Protein AF-A0A060Y815-F1 (afdb_monomer_lite)

Organism: Oncorhynchus mykiss (NCBI:txid8022)

Radius of gyration: 51.52 Å; chains: 1; bounding box: 105×46×134 Å

Sequence (183 aa):
MTIWTLHELNSVSTDRRLHDLTLSLCVYSVDPNDQKKTACYDIDVEVDDTLKTQMNSFLLSTASQQEIAGLDNKIHETIETINQLKTQREFMLSFARDPQGFINDWLQSQCRDLKTMTDVVANPEEERRAEFYFQPWAQEAVCRYFYSKVTSSPLSILYVATSTPKVTSSPLSILYVATSTPR

Structure (mmCIF, N/CA/C/O backbone):
data_AF-A0A060Y815-F1
#
_entry.id   AF-A0A060Y815-F1
#
loop_
_atom_site.group_PDB
_atom_site.id
_atom_site.type_symbol
_atom_site.label_atom_id
_atom_site.label_alt_id
_atom_site.label_comp_id
_atom_site.label_asym_id
_atom_site.label_entity_id
_atom_site.label_seq_id
_atom_site.pdbx_PDB_ins_code
_atom_site.Cartn_x
_atom_site.Cartn_y
_atom_site.Cartn_z
_atom_site.occupancy
_atom_site.B_iso_or_equiv
_atom_site.auth_seq_id
_atom_site.auth_comp_id
_atom_site.auth_asym_id
_atom_site.auth_atom_id
_atom_site.pdbx_PDB_model_num
ATOM 1 N N . MET A 1 1 ? -35.333 40.285 74.828 1.00 36.41 1 MET A N 1
ATOM 2 C CA . MET A 1 1 ? -35.367 39.731 73.460 1.00 36.41 1 MET A CA 1
ATOM 3 C C . MET A 1 1 ? -33.927 39.442 73.068 1.00 36.41 1 MET A C 1
ATOM 5 O O . MET A 1 1 ? -33.225 40.344 72.639 1.00 36.41 1 MET A O 1
ATOM 9 N N . THR A 1 2 ? -33.431 38.249 73.392 1.00 43.25 2 THR A N 1
ATOM 10 C CA . THR A 1 2 ? -32.051 37.832 73.103 1.00 43.25 2 THR A CA 1
ATOM 11 C C . THR A 1 2 ? -32.005 37.267 71.689 1.00 43.25 2 THR A C 1
ATOM 13 O O . THR A 1 2 ? -32.702 36.306 71.372 1.00 43.25 2 THR A O 1
ATOM 16 N N . ILE A 1 3 ? -31.242 37.924 70.818 1.00 48.22 3 ILE A N 1
ATOM 17 C CA . ILE A 1 3 ? -30.996 37.481 69.446 1.00 48.22 3 ILE A CA 1
ATOM 18 C C . ILE A 1 3 ? -29.911 36.405 69.529 1.00 48.22 3 ILE A C 1
ATOM 20 O O . ILE A 1 3 ? -28.781 36.704 69.908 1.00 48.22 3 ILE A O 1
ATOM 24 N N . TRP A 1 4 ? -30.270 35.158 69.228 1.00 50.12 4 TRP A N 1
ATOM 25 C CA . TRP A 1 4 ? -29.322 34.048 69.134 1.00 50.12 4 TRP A CA 1
ATOM 26 C C . TRP A 1 4 ? -28.428 34.244 67.907 1.00 50.12 4 TRP A C 1
ATOM 28 O O . TRP A 1 4 ? -28.914 34.601 66.830 1.00 50.12 4 TRP A O 1
ATOM 38 N N . THR A 1 5 ? -27.120 34.038 68.056 1.00 55.34 5 THR A N 1
ATOM 39 C CA . THR A 1 5 ? -26.181 34.173 66.935 1.00 55.34 5 THR A CA 1
ATOM 40 C C . THR A 1 5 ? -26.288 32.961 66.001 1.00 55.34 5 THR A C 1
ATOM 42 O O . THR A 1 5 ? -26.531 31.840 66.444 1.00 55.34 5 THR A O 1
ATOM 45 N N . LEU A 1 6 ? -26.116 33.165 64.688 1.00 56.03 6 LEU A N 1
ATOM 46 C CA . LEU A 1 6 ? -26.229 32.115 63.653 1.00 56.03 6 LEU A CA 1
ATOM 47 C C . LEU A 1 6 ? -25.365 30.869 63.928 1.00 56.03 6 LEU A C 1
ATOM 49 O O . LEU A 1 6 ? -25.722 29.770 63.514 1.00 56.03 6 LEU A O 1
ATOM 53 N N . HIS A 1 7 ? -24.257 31.026 64.653 1.00 56.41 7 HIS A N 1
ATOM 54 C CA . HIS A 1 7 ? -23.375 29.928 65.044 1.00 56.41 7 HIS A CA 1
ATOM 55 C C . HIS A 1 7 ? -24.040 28.968 66.049 1.00 56.41 7 HIS A C 1
ATOM 57 O O . HIS A 1 7 ? -23.906 27.753 65.942 1.00 56.41 7 HIS A O 1
ATOM 63 N N . GLU A 1 8 ? -24.826 29.507 66.980 1.00 53.75 8 GLU A N 1
ATOM 64 C CA . GLU A 1 8 ? -25.548 28.752 68.011 1.00 53.75 8 GLU A CA 1
ATOM 65 C C . GLU A 1 8 ? -26.719 27.959 67.417 1.00 53.75 8 GLU A C 1
ATOM 67 O O . GLU A 1 8 ? -26.956 26.808 67.782 1.00 53.75 8 GLU A O 1
ATOM 72 N N . LEU A 1 9 ? -27.395 28.536 66.417 1.00 53.84 9 LEU A N 1
ATOM 73 C CA . LEU A 1 9 ? -28.414 27.839 65.629 1.00 53.84 9 LEU A CA 1
ATOM 74 C C . LEU A 1 9 ? -27.821 26.700 64.792 1.00 53.84 9 LEU A C 1
ATOM 76 O O . LEU A 1 9 ? -28.466 25.661 64.648 1.00 53.84 9 LEU A O 1
ATOM 80 N N . ASN A 1 10 ? -26.603 26.870 64.267 1.00 51.22 10 ASN A N 1
ATOM 81 C CA . ASN A 1 10 ? -25.950 25.829 63.480 1.00 51.22 10 ASN A CA 1
ATOM 82 C C . ASN A 1 10 ? -25.545 24.641 64.364 1.00 51.22 10 ASN A C 1
ATOM 84 O O . ASN A 1 10 ? -25.897 23.518 64.024 1.00 51.22 10 ASN A O 1
ATOM 88 N N . SER A 1 11 ? -24.947 24.888 65.542 1.00 47.44 11 SER A N 1
ATOM 89 C CA . SER A 1 11 ? -24.649 23.836 66.530 1.00 47.44 11 SER A CA 1
ATOM 90 C C . SER A 1 11 ? -25.897 23.049 66.939 1.00 47.44 11 SER A C 1
ATOM 92 O O . SER A 1 11 ? -25.873 21.822 66.895 1.00 47.44 11 SER A O 1
ATOM 94 N N . VAL A 1 12 ? -27.009 23.728 67.255 1.00 54.72 12 VAL A N 1
ATOM 95 C CA . VAL A 1 12 ? -28.274 23.066 67.639 1.00 54.72 12 VAL A CA 1
ATOM 96 C C . VAL A 1 12 ? -28.911 22.308 66.465 1.00 54.72 12 VAL A C 1
ATOM 98 O O . VAL A 1 12 ? -29.582 21.297 66.677 1.00 54.72 12 VAL A O 1
ATOM 101 N N . SER A 1 13 ? -28.717 22.769 65.224 1.00 49.25 13 SER A N 1
ATOM 102 C CA . SER A 1 13 ? -29.230 22.089 64.029 1.00 49.25 13 SER A CA 1
ATOM 103 C C . SER A 1 13 ? -28.412 20.858 63.636 1.00 49.25 13 SER A C 1
ATOM 105 O O . SER A 1 13 ? -28.994 19.927 63.081 1.00 49.25 13 SER A O 1
ATOM 107 N N . THR A 1 14 ? -27.098 20.839 63.871 1.00 53.03 14 THR A N 1
ATOM 108 C CA . THR A 1 14 ? -26.276 19.632 63.673 1.00 53.03 14 THR A CA 1
ATOM 109 C C . THR A 1 14 ? -26.545 18.586 64.748 1.00 53.03 14 THR A C 1
ATOM 111 O O . THR A 1 14 ? -26.637 17.409 64.417 1.00 53.03 14 THR A O 1
ATOM 114 N N . ASP A 1 15 ? -26.775 19.014 65.991 1.00 49.75 15 ASP A N 1
ATOM 115 C CA . ASP A 1 15 ? -27.065 18.125 67.124 1.00 49.75 15 ASP A CA 1
ATOM 116 C C . ASP A 1 15 ? -28.411 17.396 66.941 1.00 49.75 15 ASP A C 1
ATOM 118 O O . ASP A 1 15 ? -28.523 16.179 67.059 1.00 49.75 15 ASP A O 1
ATOM 122 N N . ARG A 1 16 ? -29.444 18.116 66.477 1.00 50.97 16 ARG A N 1
ATOM 123 C CA . ARG A 1 16 ? -30.766 17.517 66.222 1.00 50.97 16 ARG A CA 1
ATOM 124 C C . ARG A 1 16 ? -30.850 16.596 65.002 1.00 50.97 16 ARG A C 1
ATOM 126 O O . ARG A 1 16 ? -31.845 15.892 64.873 1.00 50.97 16 ARG A O 1
ATOM 133 N N . ARG A 1 17 ? -29.863 16.609 64.099 1.00 48.56 17 ARG A N 1
ATOM 134 C CA . ARG A 1 17 ? -29.876 15.790 62.870 1.00 48.56 17 ARG A CA 1
ATOM 135 C C . ARG A 1 17 ? -29.217 14.420 63.028 1.00 48.56 17 ARG A C 1
ATOM 137 O O . ARG A 1 17 ? -29.426 13.574 62.168 1.00 48.56 17 ARG A O 1
ATOM 144 N N . LEU A 1 18 ? -28.456 14.186 64.097 1.00 49.53 18 LEU A N 1
ATOM 145 C CA . LEU A 1 18 ? -27.802 12.891 64.336 1.00 49.53 18 LEU A CA 1
ATOM 146 C C . LEU A 1 18 ? -28.716 11.866 65.028 1.00 49.53 18 LEU A C 1
ATOM 148 O O . LEU A 1 18 ? -28.477 10.669 64.918 1.00 49.53 18 LEU A O 1
ATOM 152 N N . HIS A 1 19 ? -29.808 12.304 65.661 1.00 51.62 19 HIS A N 1
ATOM 153 C CA . HIS A 1 19 ? -30.760 11.419 66.349 1.00 51.62 19 HIS A CA 1
ATOM 154 C C . HIS A 1 19 ? -31.723 10.643 65.428 1.00 51.62 19 HIS A C 1
ATOM 156 O O . HIS A 1 19 ? -32.541 9.874 65.928 1.00 51.62 19 HIS A O 1
ATOM 162 N N . ASP A 1 20 ? -31.648 10.817 64.105 1.00 45.84 20 ASP A N 1
ATOM 163 C CA . ASP A 1 20 ? -32.562 10.160 63.152 1.00 45.84 20 ASP A CA 1
ATOM 164 C C . ASP A 1 20 ? -32.159 8.711 62.804 1.00 45.84 20 ASP A C 1
ATOM 166 O O . ASP A 1 20 ? -32.863 8.016 62.069 1.00 45.84 20 ASP A O 1
ATOM 170 N N . LEU A 1 21 ? -31.038 8.215 63.337 1.00 49.59 21 LEU A N 1
ATOM 171 C CA . LEU A 1 21 ? -30.562 6.856 63.091 1.00 49.59 21 LEU A CA 1
ATOM 172 C C . LEU A 1 21 ? -30.855 5.930 64.279 1.00 49.59 21 LEU A C 1
ATOM 174 O O . LEU A 1 21 ? -30.056 5.758 65.190 1.00 49.59 21 LEU A O 1
ATOM 178 N N . THR A 1 22 ? -31.975 5.214 64.141 1.00 49.91 22 THR A N 1
ATOM 179 C CA . THR A 1 22 ? -32.288 3.916 64.771 1.00 49.91 22 THR A CA 1
ATOM 180 C C . THR A 1 22 ? -32.793 3.945 66.220 1.00 49.91 22 THR A C 1
ATOM 182 O O . THR A 1 22 ? -32.042 3.777 67.172 1.00 49.91 22 THR A O 1
ATOM 185 N N . LEU A 1 23 ? -34.117 3.973 66.395 1.00 46.25 23 LEU A N 1
ATOM 186 C CA . LEU A 1 23 ? -34.759 3.460 67.612 1.00 46.25 23 LEU A CA 1
ATOM 187 C C . LEU A 1 23 ? -35.688 2.297 67.243 1.00 46.25 23 LEU A C 1
ATOM 189 O O . LEU A 1 23 ? -36.874 2.474 66.969 1.00 46.25 23 LEU A O 1
ATOM 193 N N . SER A 1 24 ? -35.129 1.082 67.231 1.00 45.09 24 SER A N 1
ATOM 194 C CA . SER A 1 24 ? -35.923 -0.147 67.307 1.00 45.09 24 SER A CA 1
ATOM 195 C C . SER A 1 24 ? -36.560 -0.202 68.696 1.00 45.09 24 SER A C 1
ATOM 197 O O . SER A 1 24 ? -35.869 -0.380 69.697 1.00 45.09 24 SER A O 1
ATOM 199 N N . LEU A 1 25 ? -37.873 0.007 68.759 1.00 38.28 25 LEU A N 1
ATOM 200 C CA . LEU A 1 25 ? -38.651 0.098 69.992 1.00 38.28 25 LEU A CA 1
ATOM 201 C C . LEU A 1 25 ? -38.571 -1.213 70.802 1.00 38.28 25 LEU A C 1
ATOM 203 O O . LEU A 1 25 ? -39.275 -2.177 70.508 1.00 38.28 25 LEU A O 1
ATOM 207 N N . CYS A 1 26 ? -37.734 -1.254 71.842 1.00 39.53 26 CYS A N 1
ATOM 208 C CA . CYS A 1 26 ? -37.761 -2.311 72.853 1.00 39.53 26 CYS A CA 1
ATOM 209 C C . CYS A 1 26 ? -38.720 -1.894 73.977 1.00 39.53 26 CYS A C 1
ATOM 211 O O . CYS A 1 26 ? -38.437 -0.973 74.744 1.00 39.53 26 CYS A O 1
ATOM 213 N N . VAL A 1 27 ? -39.887 -2.538 74.047 1.00 34.91 27 VAL A N 1
ATOM 214 C CA . VAL A 1 27 ? -40.887 -2.291 75.094 1.00 34.91 27 VAL A CA 1
ATOM 215 C C . VAL A 1 27 ? -40.462 -3.024 76.365 1.00 34.91 27 VAL A C 1
ATOM 217 O O . VAL A 1 27 ? -40.587 -4.244 76.448 1.00 34.91 27 VAL A O 1
ATOM 220 N N . TYR A 1 28 ? -39.997 -2.283 77.369 1.00 38.62 28 TYR A N 1
ATOM 221 C CA . TYR A 1 28 ? -39.875 -2.793 78.734 1.00 38.62 28 TYR A CA 1
ATOM 222 C C . TYR A 1 28 ? -41.149 -2.458 79.514 1.00 38.62 28 TYR A C 1
ATOM 224 O O . TYR A 1 28 ? -41.490 -1.292 79.705 1.00 38.62 28 TYR A O 1
ATOM 232 N N . SER A 1 29 ? -41.861 -3.494 79.963 1.00 44.06 29 SER A N 1
ATOM 233 C CA . SER A 1 29 ? -42.900 -3.358 80.984 1.00 44.06 29 SER A CA 1
ATOM 234 C C . SER A 1 29 ? -42.207 -3.079 82.317 1.00 44.06 29 SER A C 1
ATOM 236 O O . SER A 1 29 ? -41.432 -3.905 82.794 1.00 44.06 29 SER A O 1
ATOM 238 N N . VAL A 1 30 ? -42.431 -1.892 82.880 1.00 45.91 30 VAL A N 1
ATOM 239 C CA . VAL A 1 30 ? -41.904 -1.511 84.194 1.00 45.91 30 VAL A CA 1
ATOM 240 C C . VAL A 1 30 ? -43.071 -1.462 85.174 1.00 45.91 30 VAL A C 1
ATOM 242 O O . VAL A 1 30 ? -44.032 -0.723 84.961 1.00 45.91 30 VAL A O 1
ATOM 245 N N . ASP A 1 31 ? -42.988 -2.280 86.224 1.00 47.50 31 ASP A N 1
ATOM 246 C CA . ASP A 1 31 ? -43.949 -2.315 87.327 1.00 47.50 31 ASP A CA 1
ATOM 247 C C . ASP A 1 31 ? -43.997 -0.960 88.069 1.00 47.50 31 ASP A C 1
ATOM 249 O O . ASP A 1 31 ? -42.955 -0.318 88.235 1.00 47.50 31 ASP A O 1
ATOM 253 N N . PRO A 1 32 ? -45.160 -0.509 88.583 1.00 52.06 32 PRO A N 1
ATOM 254 C CA . PRO A 1 32 ? -45.367 0.887 88.990 1.00 52.06 32 PRO A CA 1
ATOM 255 C C . PRO A 1 32 ? -44.633 1.347 90.261 1.00 52.06 32 PRO A C 1
ATOM 257 O O . PRO A 1 32 ? -44.874 2.467 90.709 1.00 52.06 32 PRO A O 1
ATOM 260 N N . ASN A 1 33 ? -43.796 0.513 90.887 1.00 51.16 33 ASN A N 1
ATOM 261 C CA . ASN A 1 33 ? -43.322 0.751 92.255 1.00 51.16 33 ASN A CA 1
ATOM 262 C C . ASN A 1 33 ? -41.800 0.909 92.428 1.00 51.16 33 ASN A C 1
ATOM 264 O O . ASN A 1 33 ? -41.325 0.890 93.560 1.00 51.16 33 ASN A O 1
ATOM 268 N N . ASP A 1 34 ? -41.017 1.090 91.360 1.00 49.88 34 ASP A N 1
ATOM 269 C CA . ASP A 1 34 ? -39.563 1.287 91.485 1.00 49.88 34 ASP A CA 1
ATOM 270 C C . ASP A 1 34 ? -39.122 2.581 90.773 1.00 49.88 34 ASP A C 1
ATOM 272 O O . ASP A 1 34 ? -38.875 2.617 89.569 1.00 49.88 34 ASP A O 1
ATOM 276 N N . GLN A 1 35 ? -39.027 3.686 91.525 1.00 53.84 35 GLN A N 1
ATOM 277 C CA . GLN A 1 35 ? -38.421 4.943 91.056 1.00 53.84 35 GLN A CA 1
ATOM 278 C C . GLN A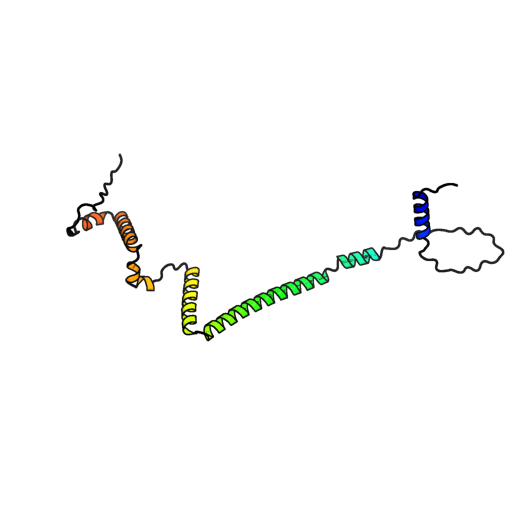 1 35 ? -36.887 4.822 91.038 1.00 53.84 35 GLN A C 1
ATOM 280 O O . GLN A 1 35 ? -36.177 5.522 91.763 1.00 53.84 35 GLN A O 1
ATOM 285 N N . LYS A 1 36 ? -36.339 3.927 90.212 1.00 52.56 36 LYS A N 1
ATOM 286 C CA . LYS A 1 36 ? -34.898 3.904 89.930 1.00 52.56 36 LYS A CA 1
ATOM 287 C C . LYS A 1 36 ? -34.612 4.805 88.737 1.00 52.56 36 LYS A C 1
ATOM 289 O O . LYS A 1 36 ? -35.135 4.602 87.648 1.00 52.56 36 LYS A O 1
ATOM 294 N N . LYS A 1 37 ? -33.787 5.829 88.976 1.00 54.78 37 LYS A N 1
ATOM 295 C CA . LYS A 1 37 ? -33.327 6.794 87.970 1.00 54.78 37 LYS A CA 1
ATOM 296 C C . LYS A 1 37 ? -32.746 6.041 86.770 1.00 54.78 37 LYS A C 1
ATOM 298 O O . LYS A 1 37 ? -31.733 5.360 86.908 1.00 54.78 37 LYS A O 1
ATOM 303 N N . THR A 1 38 ? -33.388 6.169 85.6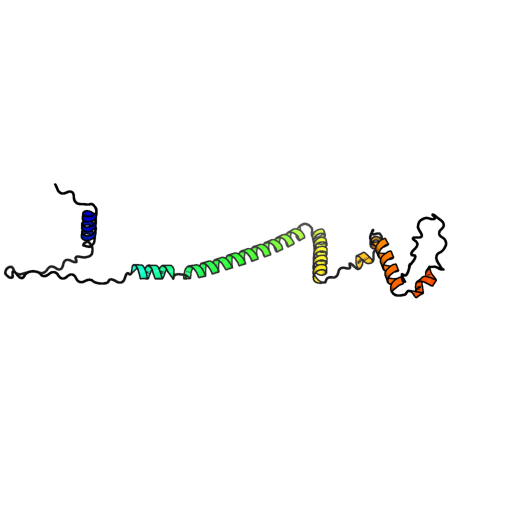15 1.00 53.91 38 THR A N 1
ATOM 304 C CA . THR A 1 38 ? -32.917 5.613 84.346 1.00 53.91 38 THR A CA 1
ATOM 305 C C . THR A 1 38 ? -31.616 6.311 83.951 1.00 53.91 38 THR A C 1
ATOM 307 O O . THR A 1 38 ? -31.623 7.488 83.599 1.00 53.91 38 THR A O 1
ATOM 310 N N . ALA A 1 39 ? -30.490 5.606 84.054 1.00 53.75 39 ALA A N 1
ATOM 311 C CA . ALA A 1 39 ? -29.220 6.051 83.494 1.00 53.75 39 ALA A CA 1
ATOM 312 C C . ALA A 1 39 ? -29.184 5.652 82.013 1.00 53.75 39 ALA A C 1
ATOM 314 O O . ALA A 1 39 ? -29.287 4.471 81.688 1.00 53.75 39 ALA A O 1
ATOM 315 N N . CYS A 1 40 ? -29.094 6.644 81.130 1.00 59.50 40 CYS A N 1
ATOM 316 C CA . CYS A 1 40 ? -28.890 6.428 79.702 1.00 59.50 40 CYS A CA 1
ATOM 317 C C . CYS A 1 40 ? -27.384 6.313 79.441 1.00 59.50 40 CYS A C 1
ATOM 319 O O . CYS A 1 40 ? -26.623 7.158 79.915 1.00 59.50 40 CYS A O 1
ATOM 321 N N . TYR A 1 41 ? -26.967 5.281 78.714 1.00 64.19 41 TYR A N 1
ATOM 322 C CA . TYR A 1 41 ? -25.590 5.112 78.262 1.00 64.19 41 TYR A CA 1
ATOM 323 C C . TYR A 1 41 ? -25.578 5.243 76.745 1.00 64.19 41 TYR A C 1
ATOM 325 O O . TYR A 1 41 ? -26.292 4.502 76.070 1.00 64.19 41 TYR A O 1
ATOM 333 N N . ASP A 1 42 ? -24.782 6.179 76.238 1.00 65.25 42 ASP A N 1
ATOM 334 C CA . ASP A 1 42 ? -24.467 6.264 74.816 1.00 65.25 42 ASP A CA 1
ATOM 335 C C . ASP A 1 42 ? -23.248 5.371 74.555 1.00 65.25 42 ASP A C 1
ATOM 337 O O . ASP A 1 42 ? -22.271 5.423 75.308 1.00 65.25 42 ASP A O 1
ATOM 341 N N . ILE A 1 43 ? -23.332 4.487 73.565 1.00 72.19 43 ILE A N 1
ATOM 342 C CA . ILE A 1 43 ? -22.236 3.587 73.192 1.00 72.19 43 ILE A CA 1
ATOM 343 C C . ILE A 1 43 ? -21.899 3.896 71.741 1.00 72.19 43 ILE A C 1
ATOM 345 O O . ILE A 1 43 ? -22.672 3.562 70.844 1.00 72.19 43 ILE A O 1
ATOM 349 N N . ASP A 1 44 ? -20.731 4.498 71.524 1.00 59.44 44 ASP A N 1
ATOM 350 C CA . ASP A 1 44 ? -20.208 4.751 70.187 1.00 59.44 44 ASP A CA 1
ATOM 351 C C . ASP A 1 44 ? -19.885 3.415 69.504 1.00 59.44 44 ASP A C 1
ATOM 353 O O . ASP A 1 44 ? -18.954 2.700 69.884 1.00 59.44 44 ASP A O 1
ATOM 357 N N . VAL A 1 45 ? -20.684 3.055 68.500 1.00 68.94 45 VAL A N 1
ATOM 358 C CA . VAL A 1 45 ? -20.435 1.897 67.637 1.00 68.94 45 VAL A CA 1
ATOM 359 C C . VAL A 1 45 ? -19.793 2.398 66.350 1.00 68.94 45 VAL A C 1
ATOM 361 O O . VAL A 1 45 ? -20.446 3.047 65.533 1.00 68.94 45 VAL A O 1
ATOM 364 N N . GLU A 1 46 ? -18.514 2.079 66.149 1.00 68.62 46 GLU A N 1
ATOM 365 C CA . GLU A 1 46 ? -17.859 2.284 64.858 1.00 68.62 46 GLU A CA 1
ATOM 366 C C . GLU A 1 46 ? -18.468 1.323 63.827 1.00 68.62 46 GLU A C 1
ATOM 368 O O . GLU A 1 46 ? -18.302 0.104 63.904 1.00 68.62 46 GLU A O 1
ATOM 373 N N . VAL A 1 47 ? -19.210 1.872 62.864 1.00 71.50 47 VAL A N 1
ATOM 374 C CA . VAL A 1 47 ? -19.708 1.124 61.708 1.00 71.50 47 VAL A CA 1
ATOM 375 C C . VAL A 1 47 ? -18.683 1.265 60.592 1.00 71.50 47 VAL A C 1
ATOM 377 O O . VAL A 1 47 ? -18.396 2.381 60.155 1.00 71.50 47 VAL A O 1
ATOM 380 N N . ASP A 1 48 ? -18.146 0.139 60.118 1.00 68.81 48 ASP A N 1
ATOM 381 C CA . ASP A 1 48 ? -17.297 0.130 58.929 1.00 68.81 48 ASP A CA 1
ATOM 382 C C . ASP A 1 48 ? -18.032 0.807 57.768 1.00 68.81 48 ASP A C 1
ATOM 384 O O . ASP A 1 48 ? -19.172 0.470 57.432 1.00 68.81 48 ASP A O 1
ATOM 388 N N . ASP A 1 49 ? -17.366 1.782 57.154 1.00 71.06 49 ASP A N 1
ATOM 389 C CA . ASP A 1 49 ? -17.924 2.599 56.085 1.00 71.06 49 ASP A CA 1
ATOM 390 C C . ASP A 1 49 ? -18.034 1.753 54.808 1.00 71.06 49 ASP A C 1
ATOM 392 O O . ASP A 1 49 ? -17.154 1.734 53.944 1.00 71.06 49 ASP A O 1
ATOM 396 N N . THR A 1 50 ? -19.119 0.983 54.714 1.00 74.69 50 THR A N 1
ATOM 397 C CA . THR A 1 50 ? -19.410 0.074 53.595 1.00 74.69 50 THR A CA 1
ATOM 398 C C . THR A 1 50 ? -19.353 0.781 52.236 1.00 74.69 50 THR A C 1
ATOM 400 O O . THR A 1 50 ? -19.010 0.151 51.231 1.00 74.69 50 THR A O 1
ATOM 403 N N . LEU A 1 51 ? -19.589 2.099 52.206 1.00 77.19 51 LEU A N 1
ATOM 404 C CA . LEU A 1 51 ? -19.427 2.948 51.027 1.00 77.19 51 LEU A CA 1
ATOM 405 C C . LEU A 1 51 ? -17.968 3.069 50.585 1.00 77.19 51 LEU A C 1
ATOM 407 O O . LEU A 1 51 ? -17.708 3.006 49.386 1.00 77.19 51 LEU A O 1
ATOM 411 N N . LYS A 1 52 ? -17.000 3.176 51.505 1.00 78.69 52 LYS A N 1
ATOM 412 C CA . LYS A 1 52 ? -15.570 3.183 51.143 1.00 78.69 52 LYS A CA 1
ATOM 413 C C . LYS A 1 52 ? -15.160 1.873 50.489 1.00 78.69 52 LYS A C 1
ATOM 415 O O . LYS A 1 52 ? -14.445 1.890 49.491 1.00 78.69 52 LYS A O 1
ATOM 420 N N . THR A 1 53 ? -15.648 0.744 50.996 1.00 79.19 53 THR A N 1
ATOM 421 C CA . THR A 1 53 ? -15.373 -0.576 50.410 1.00 79.19 53 THR A CA 1
ATOM 422 C C . THR A 1 53 ? -15.982 -0.707 49.011 1.00 79.19 53 THR A C 1
ATOM 424 O O . THR A 1 53 ? -15.299 -1.153 48.088 1.00 79.19 53 THR A O 1
ATOM 427 N N . GLN A 1 54 ? -17.222 -0.247 48.808 1.00 77.50 54 GLN A N 1
ATOM 428 C CA . GLN A 1 54 ? -17.856 -0.227 47.483 1.00 77.50 54 GLN A CA 1
ATOM 429 C C . GLN A 1 54 ? -17.149 0.727 46.511 1.00 77.50 54 GLN A C 1
ATOM 431 O O . GLN A 1 54 ? -16.915 0.371 45.357 1.00 77.50 54 GLN A O 1
ATOM 436 N N . MET A 1 55 ? -16.747 1.911 46.975 1.00 78.06 55 MET A N 1
ATOM 437 C CA . MET A 1 55 ? -16.020 2.893 46.171 1.00 78.06 55 MET A CA 1
ATOM 438 C C . MET A 1 55 ? -14.646 2.359 45.747 1.00 78.06 55 MET A C 1
ATOM 440 O O . MET A 1 55 ? -14.278 2.471 44.581 1.00 78.06 55 MET A O 1
ATOM 444 N N . ASN A 1 56 ? -13.921 1.700 46.655 1.00 75.25 56 ASN A N 1
ATOM 445 C CA . ASN A 1 56 ? -12.657 1.037 46.336 1.00 75.25 56 ASN A CA 1
ATOM 446 C C . ASN A 1 56 ? -12.856 -0.102 45.327 1.00 75.25 56 ASN A C 1
ATOM 448 O O . ASN A 1 56 ? -12.086 -0.215 44.377 1.00 75.25 56 ASN A O 1
ATOM 452 N N . SER A 1 57 ? -13.917 -0.901 45.471 1.00 76.62 57 SER A N 1
ATOM 453 C CA . SER A 1 57 ? -14.260 -1.942 44.495 1.00 76.62 57 SER A CA 1
ATOM 454 C C . SER A 1 57 ? -14.592 -1.367 43.116 1.00 76.62 57 SER A C 1
ATOM 456 O O . SER A 1 57 ? -14.261 -1.986 42.108 1.00 76.62 57 SER A O 1
ATOM 458 N N . PHE A 1 58 ? -15.229 -0.196 43.054 1.00 77.69 58 PHE A N 1
ATOM 459 C CA . PHE A 1 58 ? -15.536 0.482 41.797 1.00 77.69 58 PHE A CA 1
ATOM 460 C C . PHE A 1 58 ? -14.267 1.019 41.120 1.00 77.69 58 PHE A C 1
ATOM 462 O O . PHE A 1 58 ? -14.043 0.753 39.940 1.00 77.69 58 PHE A O 1
ATOM 469 N N . LEU A 1 59 ? -13.394 1.696 41.873 1.00 74.00 59 LEU A N 1
ATOM 470 C CA . LEU A 1 59 ? -12.129 2.243 41.365 1.00 74.00 59 LEU A CA 1
ATOM 471 C C . LEU A 1 59 ? -11.152 1.154 40.895 1.00 74.00 59 LEU A C 1
ATOM 473 O O . LEU A 1 59 ? -10.411 1.362 39.938 1.00 74.00 59 LEU A O 1
ATOM 477 N N . LEU A 1 60 ? -11.160 -0.008 41.554 1.00 70.50 60 LEU A N 1
ATOM 478 C CA . LEU A 1 60 ? -10.315 -1.155 41.209 1.00 70.50 60 LEU A CA 1
ATOM 479 C C . LEU A 1 60 ? -10.919 -2.052 40.119 1.00 70.50 60 LEU A C 1
ATOM 481 O O . LEU A 1 60 ? -10.246 -2.972 39.656 1.00 70.50 60 LEU A O 1
ATOM 485 N N . SER A 1 61 ? -12.162 -1.805 39.688 1.00 66.81 61 SER A N 1
ATOM 486 C CA . SER A 1 61 ? -12.804 -2.573 38.616 1.00 66.81 61 SER A CA 1
ATOM 487 C C . SER A 1 61 ? -12.232 -2.195 37.240 1.00 66.81 61 SER A C 1
ATOM 489 O O . SER A 1 61 ? -12.835 -1.502 36.430 1.00 66.81 61 SER A O 1
ATOM 491 N N . THR A 1 62 ? -11.019 -2.662 36.953 1.00 67.81 62 THR A N 1
ATOM 492 C CA . THR A 1 62 ? -10.345 -2.477 35.656 1.00 67.81 62 THR A CA 1
ATOM 493 C C . THR A 1 62 ? -10.702 -3.556 34.634 1.00 67.81 62 THR A C 1
ATOM 495 O O . THR A 1 62 ? -10.255 -3.486 33.491 1.00 67.81 62 THR A O 1
ATOM 498 N N . ALA A 1 63 ? -11.537 -4.533 35.006 1.00 64.12 63 ALA A N 1
ATOM 499 C CA . ALA A 1 63 ? -11.965 -5.620 34.123 1.00 64.12 63 ALA A CA 1
ATOM 500 C C . ALA A 1 63 ? -12.589 -5.102 32.812 1.00 64.12 63 ALA A C 1
ATOM 502 O O . ALA A 1 63 ? -12.330 -5.657 31.747 1.00 64.12 63 ALA A O 1
ATOM 503 N N . SER A 1 64 ? -13.329 -3.989 32.872 1.00 70.75 64 SER A N 1
ATOM 504 C CA . SER A 1 64 ? -13.892 -3.331 31.689 1.00 70.75 64 SER A CA 1
ATOM 505 C C . SER A 1 64 ?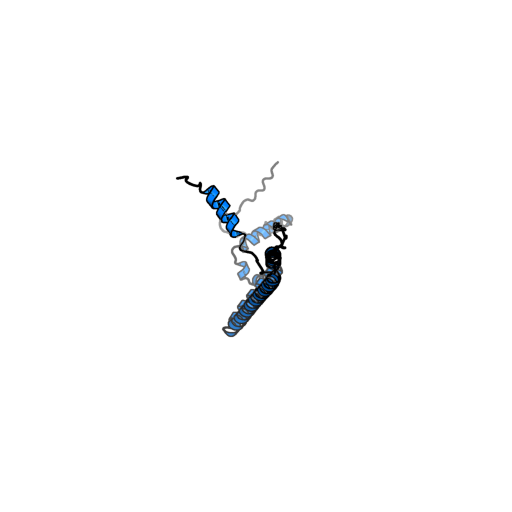 -12.822 -2.703 30.790 1.00 70.75 64 SER A C 1
ATOM 507 O O . SER A 1 64 ? -12.952 -2.754 29.572 1.00 70.75 64 SER A O 1
ATOM 509 N N . GLN A 1 65 ? -11.733 -2.160 31.346 1.00 83.62 65 GLN A N 1
ATOM 510 C CA . GLN A 1 65 ? -10.670 -1.544 30.543 1.00 83.62 65 GLN A CA 1
ATOM 511 C C . GLN A 1 65 ? -9.904 -2.565 29.699 1.00 83.62 65 GLN A C 1
ATOM 513 O O . GLN A 1 65 ? -9.527 -2.259 28.571 1.00 83.62 65 GLN A O 1
ATOM 518 N N . GLN A 1 66 ? -9.686 -3.779 30.212 1.00 86.38 66 GLN A N 1
ATOM 519 C CA . GLN A 1 66 ? -8.982 -4.814 29.455 1.00 86.38 66 GLN A CA 1
ATOM 520 C C . GLN A 1 66 ? -9.824 -5.344 28.285 1.00 86.38 66 GLN A C 1
ATOM 522 O O . GLN A 1 66 ? -9.286 -5.619 27.212 1.00 86.38 66 GLN A O 1
ATOM 527 N N . GLU A 1 67 ? -11.145 -5.431 28.461 1.00 91.25 67 GLU A N 1
ATOM 528 C CA . GLU A 1 67 ? -12.072 -5.752 27.374 1.00 91.25 67 GLU A CA 1
ATOM 529 C C . GLU A 1 67 ? -12.127 -4.630 26.329 1.00 91.25 67 GLU A C 1
ATOM 531 O O . GLU A 1 67 ? -12.036 -4.915 25.135 1.00 91.25 67 GLU A O 1
ATOM 536 N N . ILE A 1 68 ? -12.180 -3.365 26.765 1.00 90.44 68 ILE A N 1
ATOM 537 C CA . ILE A 1 68 ? -12.136 -2.192 25.877 1.00 90.44 68 ILE A CA 1
ATOM 538 C C . ILE A 1 68 ? -10.852 -2.198 25.038 1.00 90.44 68 ILE A C 1
ATOM 540 O O . ILE A 1 68 ? -10.932 -2.145 23.816 1.00 90.44 68 ILE A O 1
ATOM 544 N N . ALA A 1 69 ? -9.682 -2.378 25.658 1.00 93.50 69 ALA A N 1
ATOM 545 C CA . ALA A 1 69 ? -8.413 -2.462 24.932 1.00 93.50 69 ALA A CA 1
ATOM 546 C C . ALA A 1 69 ? -8.375 -3.649 23.947 1.00 93.50 69 ALA A C 1
ATOM 548 O O . ALA A 1 69 ? -7.817 -3.553 22.853 1.00 93.50 69 ALA A O 1
ATOM 549 N N . GLY A 1 70 ? -8.991 -4.780 24.309 1.00 95.19 70 GLY A N 1
ATOM 550 C CA . GLY A 1 70 ? -9.135 -5.929 23.415 1.00 95.19 70 GLY A CA 1
ATOM 551 C C . GLY A 1 70 ? -10.035 -5.642 22.208 1.00 95.19 70 GLY A C 1
ATOM 552 O O . GLY A 1 70 ? -9.731 -6.075 21.095 1.00 95.19 70 GLY A O 1
ATOM 553 N N . LEU A 1 71 ? -11.129 -4.905 22.408 1.00 96.81 71 LEU A N 1
ATOM 554 C CA . LEU A 1 71 ? -12.001 -4.447 21.327 1.00 96.81 71 LEU A CA 1
ATOM 555 C C . LEU A 1 71 ? -11.291 -3.428 20.432 1.00 96.81 71 LEU A C 1
ATOM 557 O O . LEU A 1 71 ? -11.384 -3.545 19.211 1.00 96.81 71 LEU A O 1
ATOM 561 N N . ASP A 1 72 ? -10.524 -2.503 21.007 1.00 97.38 72 ASP A N 1
ATOM 562 C CA . ASP A 1 72 ? -9.738 -1.533 20.245 1.00 97.38 72 ASP A CA 1
ATOM 563 C C . ASP A 1 72 ? -8.731 -2.235 19.330 1.00 97.38 72 ASP A C 1
ATOM 565 O O . ASP A 1 72 ? -8.668 -1.925 18.140 1.00 97.38 72 AS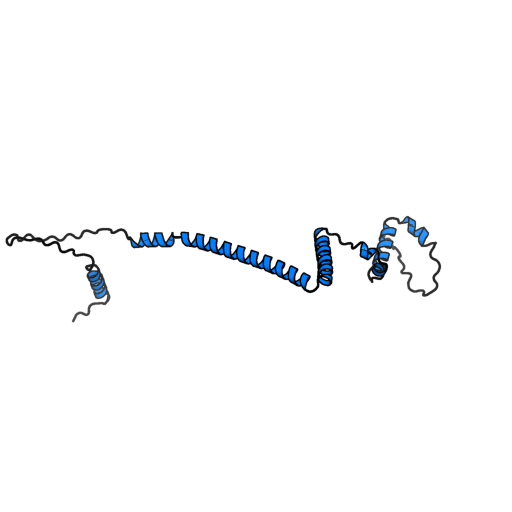P A O 1
ATOM 569 N N . ASN A 1 73 ? -8.000 -3.238 19.823 1.00 97.25 73 ASN A N 1
ATOM 570 C CA . ASN A 1 73 ? -7.084 -4.020 18.984 1.00 97.25 73 ASN A CA 1
ATOM 571 C C . ASN A 1 73 ? -7.814 -4.705 17.819 1.00 97.25 73 ASN A C 1
ATOM 573 O O . ASN A 1 73 ? -7.372 -4.611 16.675 1.00 97.25 73 ASN A O 1
ATOM 577 N N . LYS A 1 74 ? -8.981 -5.312 18.074 1.00 98.00 74 LYS A N 1
ATOM 578 C CA . LYS A 1 74 ? -9.797 -5.928 17.012 1.00 98.00 74 LYS A CA 1
ATOM 579 C C . LYS A 1 74 ? -10.260 -4.916 15.969 1.00 98.00 74 LYS A C 1
ATOM 581 O O . LYS A 1 74 ? -10.312 -5.241 14.782 1.00 98.00 74 LYS A O 1
ATOM 586 N N . ILE A 1 75 ? -10.606 -3.700 16.389 1.00 98.12 75 ILE A N 1
ATOM 587 C CA . ILE A 1 75 ? -10.973 -2.618 15.472 1.00 98.12 75 ILE A CA 1
ATOM 588 C C . ILE A 1 75 ? -9.778 -2.266 14.580 1.00 98.12 75 ILE A C 1
ATOM 590 O O . ILE A 1 75 ? -9.942 -2.200 13.362 1.00 98.12 75 ILE A O 1
ATOM 594 N N . HIS A 1 76 ? -8.582 -2.109 15.152 1.00 98.50 76 HIS A N 1
ATOM 595 C CA . HIS A 1 76 ? -7.370 -1.807 14.384 1.00 98.50 76 HIS A CA 1
ATOM 596 C C . HIS A 1 76 ? -7.041 -2.908 13.367 1.00 98.50 76 HIS A C 1
ATOM 598 O O . HIS A 1 76 ? -6.866 -2.607 12.186 1.00 98.50 76 HIS A O 1
ATOM 604 N N . GLU A 1 77 ? -7.047 -4.176 13.785 1.00 98.12 77 GLU A N 1
ATOM 605 C CA . GLU A 1 77 ? -6.814 -5.328 12.900 1.00 98.12 77 GLU A CA 1
ATOM 606 C C . GLU A 1 77 ? -7.846 -5.395 11.762 1.00 98.12 77 GLU A C 1
ATOM 608 O O . GLU A 1 77 ? -7.515 -5.638 10.596 1.00 98.12 77 GLU A O 1
ATOM 613 N N . THR A 1 78 ? -9.117 -5.132 12.079 1.00 98.00 78 THR A N 1
ATOM 614 C CA . THR A 1 78 ? -10.195 -5.133 11.082 1.00 98.00 78 THR A CA 1
ATOM 615 C C . THR A 1 78 ? -10.009 -4.003 10.070 1.00 98.00 78 THR A C 1
ATOM 617 O O . THR A 1 78 ? -10.169 -4.219 8.869 1.00 98.00 78 THR A O 1
ATOM 620 N N . ILE A 1 79 ? -9.637 -2.803 10.524 1.00 98.44 79 ILE A N 1
ATOM 621 C CA . ILE A 1 79 ? -9.361 -1.656 9.649 1.00 98.44 79 ILE A CA 1
ATOM 622 C C . ILE A 1 79 ? -8.179 -1.954 8.724 1.00 98.44 79 ILE A C 1
ATOM 624 O O . ILE A 1 79 ? -8.249 -1.670 7.526 1.00 98.44 79 ILE A O 1
ATOM 628 N N . GLU A 1 80 ? -7.108 -2.543 9.252 1.00 98.25 80 GLU A N 1
ATOM 629 C CA . GLU A 1 80 ? -5.956 -2.939 8.448 1.00 98.25 80 GLU A CA 1
ATOM 630 C C . GLU A 1 80 ? -6.362 -3.942 7.362 1.00 98.25 80 GLU A C 1
ATOM 632 O O . GLU A 1 80 ? -6.081 -3.728 6.179 1.00 98.25 80 GLU A O 1
ATOM 637 N N . THR A 1 81 ? -7.124 -4.971 7.738 1.00 98.31 81 THR A N 1
ATOM 638 C CA . THR A 1 81 ? -7.642 -5.979 6.803 1.00 98.31 81 THR A CA 1
ATOM 639 C C . THR A 1 81 ? -8.514 -5.342 5.714 1.00 98.31 81 THR A C 1
ATOM 641 O O . THR A 1 81 ? -8.364 -5.649 4.531 1.00 98.31 81 THR A O 1
ATOM 644 N N . ILE A 1 82 ? -9.394 -4.401 6.076 1.00 98.38 82 ILE A N 1
ATOM 645 C CA . ILE A 1 82 ? -10.222 -3.654 5.114 1.00 98.38 82 ILE A CA 1
ATOM 646 C C . ILE A 1 82 ? -9.347 -2.881 4.124 1.00 98.38 82 ILE A C 1
ATOM 648 O O . ILE A 1 82 ? -9.619 -2.898 2.922 1.00 98.38 82 ILE A O 1
ATOM 652 N N . ASN A 1 83 ? -8.293 -2.217 4.598 1.00 98.38 83 ASN A N 1
ATOM 653 C CA . ASN A 1 83 ? -7.394 -1.458 3.733 1.00 98.38 83 ASN A CA 1
ATOM 654 C C . ASN A 1 83 ? -6.619 -2.368 2.773 1.00 98.38 83 ASN A C 1
ATOM 656 O O . ASN A 1 83 ? -6.512 -2.051 1.587 1.00 98.38 83 ASN A O 1
ATOM 660 N N . GLN A 1 84 ? -6.145 -3.522 3.245 1.00 98.25 84 GLN A N 1
ATOM 661 C CA . GLN A 1 84 ? -5.493 -4.521 2.397 1.00 98.25 84 GLN A CA 1
ATOM 662 C C . GLN A 1 84 ? -6.448 -5.032 1.307 1.00 98.25 84 GLN A C 1
ATOM 664 O O . GLN A 1 84 ? -6.107 -5.015 0.121 1.00 98.25 84 GLN A O 1
ATOM 669 N N . LEU A 1 85 ? -7.676 -5.404 1.682 1.00 98.38 85 LEU A N 1
ATOM 670 C CA . LEU A 1 85 ? -8.702 -5.865 0.742 1.00 98.38 85 LEU A CA 1
ATOM 671 C C . LEU A 1 85 ? -9.109 -4.777 -0.257 1.00 98.38 85 LEU A C 1
ATOM 673 O O . LEU A 1 85 ? -9.330 -5.069 -1.431 1.00 98.38 85 LEU A O 1
ATOM 677 N N . LYS A 1 86 ? -9.180 -3.514 0.176 1.00 98.31 86 LYS A N 1
ATOM 678 C CA . LYS A 1 86 ? -9.456 -2.373 -0.705 1.00 98.31 86 LYS A CA 1
ATOM 679 C C . LYS A 1 86 ? -8.376 -2.230 -1.776 1.00 98.31 86 LYS A C 1
ATOM 681 O O . LYS A 1 86 ? -8.717 -2.088 -2.948 1.00 98.31 86 LYS A O 1
ATOM 686 N N . THR A 1 87 ? -7.103 -2.310 -1.394 1.00 97.81 87 THR A N 1
ATOM 687 C CA . THR A 1 87 ? -5.976 -2.253 -2.335 1.00 97.81 87 THR A CA 1
ATOM 688 C C . THR A 1 87 ? -6.014 -3.419 -3.321 1.00 97.81 87 THR A C 1
ATOM 690 O O . THR A 1 87 ? -5.909 -3.202 -4.526 1.00 97.81 87 THR A O 1
ATOM 693 N N . GLN A 1 88 ? -6.247 -4.646 -2.841 1.00 97.88 88 GLN A N 1
ATOM 694 C CA . GLN A 1 88 ? -6.386 -5.822 -3.709 1.00 97.88 88 GLN A CA 1
ATOM 695 C C . GLN A 1 88 ? -7.556 -5.678 -4.686 1.00 97.88 88 GLN A C 1
ATOM 697 O O . GLN A 1 88 ? -7.417 -5.958 -5.874 1.00 97.88 88 GLN A O 1
ATOM 702 N N . ARG A 1 89 ? -8.710 -5.202 -4.209 1.00 98.31 89 ARG A N 1
ATOM 703 C CA . ARG A 1 89 ? -9.877 -4.953 -5.056 1.00 98.31 89 ARG A CA 1
ATOM 704 C C . ARG A 1 89 ? -9.559 -3.938 -6.150 1.00 98.31 89 ARG A C 1
ATOM 706 O O . ARG A 1 89 ? -9.895 -4.180 -7.305 1.00 98.31 89 ARG A O 1
ATOM 713 N N . GLU A 1 90 ? -8.928 -2.820 -5.804 1.00 97.62 90 GLU A N 1
ATOM 714 C CA . GLU A 1 90 ? -8.591 -1.770 -6.770 1.00 97.62 90 GLU A CA 1
ATOM 715 C C . GLU A 1 90 ? -7.558 -2.248 -7.803 1.00 97.62 90 GLU A C 1
ATOM 717 O O . GLU A 1 90 ? -7.670 -1.942 -8.990 1.00 97.62 90 GLU A O 1
ATOM 722 N N . PHE A 1 91 ? -6.606 -3.084 -7.384 1.00 97.38 91 PHE A N 1
ATOM 723 C CA . PHE A 1 91 ? -5.668 -3.756 -8.283 1.00 97.38 91 PHE A CA 1
ATOM 724 C C . PHE A 1 91 ? -6.403 -4.645 -9.298 1.00 97.38 91 PHE A C 1
ATOM 726 O O . PHE A 1 91 ? -6.199 -4.530 -10.504 1.00 97.38 91 PHE A O 1
ATOM 733 N N . MET A 1 92 ? -7.325 -5.493 -8.835 1.00 97.69 92 MET A N 1
ATOM 734 C CA . MET A 1 92 ? -8.069 -6.387 -9.731 1.00 97.69 92 MET A CA 1
ATOM 735 C C . MET A 1 92 ? -9.007 -5.611 -10.666 1.00 97.69 92 MET A C 1
ATOM 737 O O . MET A 1 92 ? -9.173 -5.982 -11.827 1.00 97.69 92 MET A O 1
ATOM 741 N N . LEU A 1 93 ? -9.602 -4.512 -10.189 1.00 97.75 93 LEU A N 1
ATOM 742 C CA . LEU A 1 93 ? -10.460 -3.651 -11.007 1.00 97.75 93 LEU A CA 1
ATOM 743 C C . LEU A 1 93 ? -9.685 -2.854 -12.055 1.00 97.75 93 LEU A C 1
ATOM 745 O O . LEU A 1 93 ? -10.188 -2.678 -13.164 1.00 97.75 93 LEU A O 1
ATOM 749 N N . SER A 1 94 ? -8.491 -2.365 -11.725 1.00 96.44 94 SER A N 1
ATOM 750 C CA . SER A 1 94 ? -7.639 -1.671 -12.695 1.00 96.44 94 SER A CA 1
ATOM 751 C C . SER A 1 94 ? -7.155 -2.631 -13.784 1.00 96.44 94 SER A C 1
ATOM 753 O O . SER A 1 94 ? -7.298 -2.305 -14.962 1.00 96.44 94 SER A O 1
ATOM 755 N N . PHE A 1 95 ? -6.752 -3.855 -13.421 1.00 96.62 95 PHE A N 1
ATOM 756 C CA . PHE A 1 95 ? -6.458 -4.923 -14.383 1.00 96.62 95 PHE A CA 1
ATOM 757 C C . PHE A 1 95 ? -7.655 -5.252 -15.290 1.00 96.62 95 PHE A C 1
ATOM 759 O O . PHE A 1 95 ? -7.507 -5.355 -16.504 1.00 96.62 95 PHE A O 1
ATOM 766 N N . ALA A 1 96 ? -8.856 -5.401 -14.722 1.00 97.56 96 ALA A N 1
ATOM 767 C CA . ALA A 1 96 ? -10.050 -5.743 -15.496 1.00 97.56 96 ALA A CA 1
ATOM 768 C C . ALA A 1 96 ? -10.507 -4.622 -16.451 1.00 97.56 96 ALA A C 1
ATOM 770 O O . ALA A 1 96 ? -11.188 -4.906 -17.436 1.00 97.56 96 ALA A O 1
ATOM 771 N N . ARG A 1 97 ? -10.167 -3.358 -16.162 1.00 96.69 97 ARG A N 1
ATOM 772 C CA . ARG A 1 97 ? -10.549 -2.197 -16.981 1.00 96.69 97 ARG A CA 1
ATOM 773 C C . ARG A 1 97 ? -9.691 -2.059 -18.237 1.00 96.69 97 ARG A C 1
ATOM 775 O O . ARG A 1 97 ? -10.238 -1.808 -19.305 1.00 96.69 97 ARG A O 1
ATOM 782 N N . ASP A 1 98 ? -8.376 -2.190 -18.096 1.00 96.94 98 ASP A N 1
ATOM 783 C CA . ASP A 1 98 ? -7.417 -2.155 -19.203 1.00 96.94 98 ASP A CA 1
ATOM 784 C C . ASP A 1 98 ? -6.237 -3.086 -18.887 1.00 96.94 98 ASP A C 1
ATOM 786 O O . ASP A 1 98 ? -5.242 -2.650 -18.302 1.00 96.94 98 ASP A O 1
ATOM 790 N N . PRO A 1 99 ? -6.323 -4.376 -19.250 1.00 96.19 99 PRO A N 1
ATOM 791 C CA . PRO A 1 99 ? -5.296 -5.341 -18.880 1.00 96.19 99 PRO A CA 1
ATOM 792 C C . PRO A 1 99 ? -3.957 -5.058 -19.568 1.00 96.19 99 PRO A C 1
ATOM 794 O O . PRO A 1 99 ? -2.908 -5.337 -18.991 1.00 96.19 99 PRO A O 1
ATOM 797 N N . GLN A 1 100 ? -3.958 -4.498 -20.784 1.00 96.38 100 GLN A N 1
ATOM 798 C CA . GLN A 1 100 ? -2.724 -4.253 -21.530 1.00 96.38 100 GLN A CA 1
ATOM 799 C C . GLN A 1 100 ? -1.957 -3.059 -20.956 1.00 96.38 100 GLN A C 1
ATOM 801 O O . GLN A 1 100 ? -0.756 -3.182 -20.695 1.00 96.38 100 GLN A O 1
ATOM 806 N N . GLY A 1 101 ? -2.637 -1.928 -20.742 1.00 96.75 101 GLY A N 1
ATOM 807 C CA . GLY A 1 101 ? -2.036 -0.757 -20.104 1.00 96.75 101 GLY A CA 1
ATOM 808 C C . GLY A 1 101 ? -1.587 -1.074 -18.681 1.00 96.75 101 GLY A C 1
ATOM 809 O O . GLY A 1 101 ? -0.432 -0.836 -18.330 1.00 96.75 101 GLY A O 1
ATOM 810 N N . PHE A 1 102 ? -2.448 -1.744 -17.911 1.00 97.62 102 PHE A N 1
ATOM 811 C CA . PHE A 1 102 ? -2.136 -2.143 -16.545 1.00 97.62 102 PHE A CA 1
ATOM 812 C C . PHE A 1 102 ? -0.894 -3.035 -16.450 1.00 97.62 102 PHE A C 1
ATOM 814 O O . PHE A 1 102 ? -0.042 -2.784 -15.605 1.00 97.62 102 PHE A O 1
ATOM 821 N N . ILE A 1 103 ? -0.750 -4.064 -17.298 1.00 96.94 103 ILE A N 1
ATOM 822 C CA . ILE A 1 103 ? 0.437 -4.939 -17.264 1.00 96.94 103 ILE A CA 1
ATOM 823 C C . ILE A 1 103 ? 1.710 -4.140 -17.558 1.00 96.94 103 ILE A C 1
ATOM 825 O O . ILE A 1 103 ? 2.731 -4.372 -16.913 1.00 96.94 103 ILE A O 1
ATOM 829 N N . ASN A 1 104 ? 1.671 -3.206 -18.510 1.00 96.44 104 ASN A N 1
ATOM 830 C CA . ASN A 1 104 ? 2.830 -2.375 -18.828 1.00 96.44 104 ASN A CA 1
ATOM 831 C C . ASN A 1 104 ? 3.218 -1.481 -17.639 1.00 96.44 104 ASN A C 1
ATOM 833 O O . ASN A 1 104 ? 4.373 -1.489 -17.209 1.00 96.44 104 ASN A O 1
ATOM 837 N N . ASP A 1 105 ? 2.246 -0.781 -17.056 1.00 96.25 105 ASP A N 1
ATOM 838 C CA . ASP A 1 105 ? 2.463 0.073 -15.886 1.00 96.25 105 ASP A CA 1
ATOM 839 C C . ASP A 1 105 ? 2.942 -0.740 -14.676 1.00 96.25 105 ASP A C 1
ATOM 841 O O . ASP A 1 105 ? 3.848 -0.319 -13.950 1.00 96.25 105 ASP A O 1
ATOM 845 N N . TRP A 1 106 ? 2.395 -1.945 -14.500 1.00 96.00 106 TRP A N 1
ATOM 846 C CA . TRP A 1 106 ? 2.787 -2.877 -13.452 1.00 96.00 106 TRP A CA 1
ATOM 847 C C . TRP A 1 106 ? 4.228 -3.356 -13.621 1.00 96.00 106 TRP A C 1
ATOM 849 O O . TRP A 1 106 ? 5.014 -3.277 -12.680 1.00 96.00 106 TRP A O 1
ATOM 859 N N . LEU A 1 107 ? 4.622 -3.785 -14.824 1.00 94.94 107 LEU A N 1
ATOM 860 C CA . LEU A 1 107 ? 6.000 -4.191 -15.116 1.00 94.94 107 LEU A CA 1
ATOM 861 C C . LEU A 1 107 ? 6.989 -3.046 -14.887 1.00 94.94 107 LEU A C 1
ATOM 863 O O . LEU A 1 107 ? 8.062 -3.260 -14.321 1.00 94.94 107 LEU A O 1
ATOM 867 N N . GLN A 1 108 ? 6.628 -1.824 -15.282 1.00 93.25 108 GLN A N 1
ATOM 868 C CA . GLN A 1 108 ? 7.444 -0.646 -15.005 1.00 93.25 108 GLN A CA 1
ATOM 869 C C . GLN A 1 108 ? 7.558 -0.372 -13.503 1.00 93.25 108 GLN A C 1
ATOM 871 O O . GLN A 1 108 ? 8.652 -0.059 -13.034 1.00 93.25 108 GLN A O 1
ATOM 876 N N . SER A 1 109 ? 6.463 -0.504 -12.746 1.00 94.81 109 SER A N 1
ATOM 877 C CA . SER A 1 109 ? 6.478 -0.353 -11.287 1.00 94.81 109 SER A CA 1
ATOM 878 C C . SER A 1 109 ? 7.405 -1.374 -10.639 1.00 94.81 109 SER A C 1
ATOM 880 O O . SER A 1 109 ? 8.337 -0.987 -9.944 1.00 94.81 109 SER A O 1
ATOM 882 N N . GLN A 1 110 ? 7.248 -2.656 -10.973 1.00 95.06 110 GLN A N 1
ATOM 883 C CA . GLN A 1 110 ? 8.091 -3.723 -10.436 1.00 95.06 110 GLN A CA 1
ATOM 884 C C . GLN A 1 110 ? 9.570 -3.541 -10.802 1.00 95.06 110 GLN A C 1
ATOM 886 O O . GLN A 1 110 ? 10.450 -3.825 -9.993 1.00 95.06 110 GLN A O 1
ATOM 891 N N . CYS A 1 111 ? 9.866 -3.049 -12.010 1.00 89.81 111 CYS A N 1
ATOM 892 C CA . CYS A 1 111 ? 11.234 -2.734 -12.413 1.00 89.81 111 CYS A CA 1
ATOM 893 C C . CYS A 1 111 ? 11.822 -1.582 -11.583 1.00 89.81 111 CYS A C 1
ATOM 895 O O . CYS A 1 111 ? 12.984 -1.657 -11.185 1.00 89.81 111 CYS A O 1
ATOM 897 N N . ARG A 1 112 ? 11.036 -0.533 -11.299 1.00 89.75 112 ARG A N 1
ATOM 898 C CA . ARG A 1 112 ? 11.456 0.571 -10.420 1.00 89.75 112 ARG A CA 1
ATOM 899 C C . ARG A 1 112 ? 11.719 0.078 -9.001 1.00 89.75 112 ARG A C 1
ATOM 901 O O . ARG A 1 112 ? 12.800 0.336 -8.486 1.00 89.75 112 ARG A O 1
ATOM 908 N N . ASP A 1 113 ? 10.794 -0.684 -8.428 1.00 92.00 113 ASP A N 1
ATOM 909 C CA . ASP A 1 113 ? 10.924 -1.205 -7.064 1.00 92.00 113 ASP A CA 1
ATOM 910 C C . ASP A 1 113 ? 12.157 -2.111 -6.935 1.00 92.00 113 ASP A C 1
ATOM 912 O O . ASP A 1 113 ? 12.950 -1.967 -6.004 1.00 92.00 113 ASP A O 1
ATOM 916 N N . LEU A 1 114 ? 12.399 -2.977 -7.927 1.00 89.12 114 LEU A N 1
ATOM 917 C CA . LEU A 1 114 ? 13.595 -3.817 -7.972 1.00 89.12 114 LEU A CA 1
ATOM 918 C C . LEU A 1 114 ? 14.884 -2.986 -8.041 1.00 89.12 114 LEU A C 1
ATOM 920 O O . LEU A 1 114 ? 15.843 -3.293 -7.334 1.00 89.12 114 LEU A O 1
ATOM 924 N N . LYS A 1 115 ? 14.919 -1.933 -8.866 1.00 86.94 115 LYS A N 1
ATOM 925 C CA . LYS A 1 115 ? 16.073 -1.022 -8.951 1.00 86.94 115 LYS A CA 1
ATOM 926 C C . LYS A 1 115 ? 16.323 -0.313 -7.622 1.00 86.94 115 LYS A C 1
ATOM 928 O O . LYS A 1 115 ? 17.470 -0.238 -7.198 1.00 86.94 115 LYS A O 1
ATOM 933 N N . THR A 1 116 ? 15.268 0.134 -6.940 1.00 88.81 116 THR A N 1
ATOM 934 C CA . THR A 1 116 ? 15.366 0.748 -5.607 1.00 88.81 116 THR A CA 1
ATOM 935 C C . THR A 1 116 ? 15.888 -0.230 -4.554 1.00 88.81 116 THR A C 1
ATOM 937 O O . THR A 1 116 ? 16.634 0.177 -3.675 1.00 88.81 116 THR A O 1
ATOM 940 N N . MET A 1 117 ? 15.542 -1.517 -4.640 1.00 88.69 117 MET A N 1
ATOM 941 C CA . MET A 1 117 ? 16.027 -2.529 -3.692 1.00 88.69 117 MET A CA 1
ATOM 942 C C . MET A 1 117 ? 17.464 -2.998 -3.955 1.00 88.69 117 MET A C 1
ATOM 944 O O . MET A 1 117 ? 18.110 -3.505 -3.041 1.00 88.69 117 MET A O 1
ATOM 948 N N . THR A 1 118 ? 17.945 -2.903 -5.197 1.00 86.38 118 THR A N 1
ATOM 949 C CA . THR A 1 118 ? 19.226 -3.498 -5.626 1.00 86.38 118 THR A CA 1
ATOM 950 C C . THR A 1 118 ? 20.325 -2.474 -5.909 1.00 86.38 118 THR A C 1
ATOM 952 O O . THR A 1 118 ? 21.429 -2.874 -6.269 1.00 86.38 118 THR A O 1
ATOM 955 N N . ASP A 1 119 ? 20.036 -1.174 -5.776 1.00 78.88 119 ASP A N 1
ATOM 956 C CA . ASP A 1 119 ? 20.915 -0.059 -6.168 1.00 78.88 119 ASP A CA 1
ATOM 957 C C . ASP A 1 119 ? 21.451 -0.177 -7.609 1.00 78.88 119 ASP A C 1
ATOM 959 O O . ASP A 1 119 ? 22.480 0.395 -7.980 1.00 78.88 119 ASP A O 1
ATOM 963 N N . VAL A 1 120 ? 20.745 -0.919 -8.468 1.00 75.19 120 VAL A N 1
ATOM 964 C CA . VAL A 1 120 ? 21.092 -1.063 -9.882 1.00 75.19 120 VAL A CA 1
ATOM 965 C C . VAL A 1 120 ? 20.663 0.214 -10.602 1.00 75.19 120 VAL A C 1
ATOM 967 O O . VAL A 1 120 ? 19.515 0.375 -11.013 1.00 75.19 120 VAL A O 1
ATOM 970 N N . VAL A 1 121 ? 21.608 1.147 -10.730 1.00 67.69 121 VAL A N 1
ATOM 971 C CA . VAL A 1 121 ? 21.397 2.464 -11.359 1.00 67.69 121 VAL A CA 1
ATOM 972 C C . VAL A 1 121 ? 21.320 2.370 -12.888 1.00 67.69 121 VAL A C 1
ATOM 974 O O . VAL A 1 121 ? 20.622 3.155 -13.527 1.00 67.69 121 VAL A O 1
ATOM 977 N N . ALA A 1 122 ? 22.018 1.405 -13.487 1.00 65.44 122 ALA A N 1
ATOM 978 C CA . ALA A 1 122 ? 22.131 1.292 -14.936 1.00 65.44 122 ALA A CA 1
ATOM 979 C C . ALA A 1 122 ? 20.935 0.550 -15.546 1.00 65.44 122 ALA A C 1
ATOM 981 O O . ALA A 1 122 ? 20.532 -0.517 -15.078 1.00 65.44 122 ALA A O 1
ATOM 982 N N . ASN A 1 123 ? 20.384 1.103 -16.627 1.00 73.56 123 ASN A N 1
ATOM 983 C CA . ASN A 1 123 ? 19.420 0.418 -17.477 1.00 73.56 123 ASN A CA 1
ATOM 984 C C . ASN A 1 123 ? 20.159 -0.103 -18.722 1.00 73.56 123 ASN A C 1
ATOM 986 O O . ASN A 1 123 ? 20.253 0.628 -19.709 1.00 73.56 123 ASN A O 1
ATOM 990 N N . PRO A 1 124 ? 20.700 -1.336 -18.703 1.00 76.62 124 PRO A N 1
ATOM 991 C CA . PRO A 1 124 ? 21.566 -1.837 -19.776 1.00 76.62 124 PRO A CA 1
ATOM 992 C C . PRO A 1 124 ? 20.879 -1.850 -21.147 1.00 76.62 124 PRO A C 1
ATOM 994 O O . PRO A 1 124 ? 21.541 -1.738 -22.175 1.00 76.62 124 PRO A O 1
ATOM 997 N N . GLU A 1 125 ? 19.547 -1.945 -21.179 1.00 78.31 125 GLU A N 1
ATOM 998 C CA . GLU A 1 125 ? 18.792 -1.895 -22.432 1.00 78.31 125 GLU A CA 1
ATOM 999 C C . GLU A 1 125 ? 18.723 -0.483 -23.029 1.00 78.31 125 GLU A C 1
ATOM 1001 O O . GLU A 1 125 ? 18.659 -0.315 -24.246 1.00 78.31 125 GLU A O 1
ATOM 1006 N N . GLU A 1 126 ? 18.758 0.545 -22.187 1.00 78.12 126 GLU A N 1
ATOM 1007 C CA . GLU A 1 126 ? 18.756 1.938 -22.623 1.00 78.12 126 GLU A CA 1
ATOM 1008 C C . GLU A 1 126 ? 20.141 2.354 -23.117 1.00 78.12 126 GLU A C 1
ATOM 1010 O O . GLU A 1 126 ? 20.249 2.942 -24.189 1.00 78.12 126 GLU A O 1
ATOM 1015 N N . GLU A 1 127 ? 21.199 1.925 -22.422 1.00 82.75 127 GLU A N 1
ATOM 1016 C CA . GLU A 1 127 ? 22.594 2.115 -22.847 1.00 82.75 127 GLU A CA 1
ATOM 1017 C C . GLU A 1 127 ? 22.898 1.461 -24.204 1.00 82.75 127 GLU A C 1
ATOM 1019 O O . GLU A 1 127 ? 23.792 1.894 -24.927 1.00 82.75 127 GLU A O 1
ATOM 1024 N N . ARG A 1 128 ? 22.132 0.436 -24.601 1.00 83.44 128 ARG A N 1
ATOM 1025 C CA . ARG A 1 128 ? 22.289 -0.227 -25.903 1.00 83.44 128 ARG A CA 1
ATOM 1026 C C . ARG A 1 128 ? 21.817 0.634 -27.080 1.00 83.44 128 ARG A C 1
ATOM 1028 O O . ARG A 1 128 ? 22.174 0.349 -28.226 1.00 83.44 128 ARG A O 1
ATOM 1035 N N . ARG A 1 129 ? 20.975 1.641 -26.834 1.00 85.88 129 ARG A N 1
ATOM 1036 C CA . ARG A 1 129 ? 20.366 2.485 -27.870 1.00 85.88 129 ARG A CA 1
ATOM 1037 C C . ARG A 1 129 ? 21.244 3.695 -28.159 1.00 85.88 129 ARG A C 1
ATOM 1039 O O . ARG A 1 129 ? 21.703 4.368 -27.243 1.00 85.88 129 ARG A O 1
ATOM 1046 N N . ALA A 1 130 ? 21.450 4.010 -29.438 1.00 87.12 130 ALA A N 1
ATOM 1047 C CA . ALA A 1 130 ? 22.287 5.144 -29.833 1.00 87.12 130 ALA A CA 1
ATOM 1048 C C . ALA A 1 130 ? 21.741 6.479 -29.291 1.00 87.12 130 ALA A C 1
ATOM 1050 O O . ALA A 1 130 ? 22.516 7.370 -28.949 1.00 87.12 130 ALA A O 1
ATOM 1051 N N . GLU A 1 131 ? 20.417 6.586 -29.142 1.00 88.50 131 GLU A N 1
ATOM 1052 C CA . GLU A 1 131 ? 19.725 7.759 -28.606 1.00 88.50 131 GLU A CA 1
ATOM 1053 C C . GLU A 1 131 ? 20.155 8.132 -27.184 1.00 88.50 131 GLU A C 1
ATOM 1055 O O . GLU A 1 131 ? 20.142 9.312 -26.823 1.00 88.50 131 GLU A O 1
ATOM 1060 N N . PHE A 1 132 ? 20.592 7.149 -26.395 1.00 86.50 132 PHE A N 1
ATOM 1061 C CA . PHE A 1 132 ? 21.106 7.372 -25.049 1.00 86.50 132 PHE A CA 1
ATOM 1062 C C . PHE A 1 132 ? 22.350 8.272 -25.041 1.00 86.50 132 PHE A C 1
ATOM 1064 O O . PHE A 1 132 ? 22.538 9.066 -24.122 1.00 86.50 132 PHE A O 1
ATOM 1071 N N . TYR A 1 133 ? 23.167 8.225 -26.098 1.00 87.12 133 TYR A N 1
ATOM 1072 C CA . TYR A 1 133 ? 24.412 8.990 -26.200 1.00 87.12 133 TYR A CA 1
ATOM 1073 C C . TYR A 1 133 ? 24.254 10.364 -26.871 1.00 87.12 133 TYR A C 1
ATOM 1075 O O . TYR A 1 133 ? 25.227 11.109 -26.952 1.00 87.12 133 TYR A O 1
ATOM 1083 N N . PHE A 1 134 ? 23.049 10.745 -27.312 1.00 89.06 134 PHE A N 1
ATOM 1084 C CA . PHE A 1 134 ? 22.771 12.097 -27.828 1.00 89.06 134 PHE A CA 1
ATOM 1085 C C . PHE A 1 134 ? 22.347 13.092 -26.738 1.00 89.06 134 PHE A C 1
ATOM 1087 O O . PHE A 1 134 ? 21.927 14.211 -27.033 1.00 89.06 134 PHE A O 1
ATOM 1094 N N . GLN A 1 135 ? 22.445 12.699 -25.469 1.00 90.12 135 GLN A N 1
ATOM 1095 C CA . GLN A 1 135 ? 22.054 13.538 -24.345 1.00 90.12 135 GLN A CA 1
ATOM 1096 C C . GLN A 1 135 ? 23.088 14.645 -24.060 1.00 90.12 135 GLN A C 1
ATOM 1098 O O . GLN A 1 135 ? 24.280 14.452 -24.306 1.00 90.12 135 GLN A O 1
ATOM 1103 N N . PRO A 1 136 ? 22.682 15.790 -23.472 1.00 89.69 136 PRO A N 1
ATOM 1104 C CA . PRO A 1 136 ? 23.584 16.919 -23.211 1.00 89.69 136 PRO A CA 1
ATOM 1105 C C . PRO A 1 136 ? 24.812 16.568 -22.357 1.00 89.69 136 PRO A C 1
ATOM 1107 O O . PRO A 1 136 ? 25.871 17.174 -22.511 1.00 89.69 136 PRO A O 1
ATOM 1110 N N . TRP A 1 137 ? 24.691 15.567 -21.479 1.00 90.94 137 TRP A N 1
ATOM 1111 C CA . TRP A 1 137 ? 25.783 15.101 -20.622 1.00 90.94 137 TRP A CA 1
ATOM 1112 C C . TRP A 1 137 ? 26.876 14.338 -21.386 1.00 90.94 137 TRP A C 1
ATOM 1114 O O . TRP A 1 137 ? 27.989 14.208 -20.877 1.00 90.94 137 TRP A O 1
ATOM 1124 N N . ALA A 1 138 ? 26.604 13.845 -22.599 1.00 91.00 138 ALA A N 1
ATOM 1125 C CA . ALA A 1 138 ? 27.520 12.973 -23.331 1.00 91.00 138 ALA A CA 1
ATOM 1126 C C . ALA A 1 138 ? 28.849 13.668 -23.664 1.00 91.00 138 ALA A C 1
ATOM 1128 O O . ALA A 1 138 ? 29.920 13.093 -23.458 1.00 91.00 138 ALA A O 1
ATOM 1129 N N . GLN A 1 139 ? 28.798 14.931 -24.101 1.00 87.00 139 GLN A N 1
ATOM 1130 C CA . GLN A 1 139 ? 29.999 15.705 -24.428 1.00 87.00 139 GLN A CA 1
ATOM 1131 C C . GLN A 1 139 ? 30.896 15.901 -23.198 1.00 87.00 139 GLN A C 1
ATOM 1133 O O . GLN A 1 139 ? 32.113 15.726 -23.269 1.00 87.00 139 GLN A O 1
ATOM 1138 N N . GLU A 1 140 ? 30.300 16.234 -22.051 1.00 90.06 140 GLU A N 1
ATOM 1139 C CA . GLU A 1 140 ? 31.037 16.402 -20.800 1.00 90.06 140 GLU A CA 1
ATOM 1140 C C . GLU A 1 140 ? 31.619 15.070 -20.303 1.00 90.06 140 GLU A C 1
ATOM 1142 O O . GLU A 1 140 ? 32.779 15.017 -19.883 1.00 90.06 140 GLU A O 1
ATOM 1147 N N . ALA A 1 141 ? 30.850 13.982 -20.395 1.00 89.69 141 ALA A N 1
ATOM 1148 C CA . ALA A 1 141 ? 31.293 12.648 -20.002 1.00 89.69 141 ALA A CA 1
ATOM 1149 C C . ALA A 1 141 ? 32.526 12.194 -20.799 1.00 89.69 141 ALA A C 1
ATOM 1151 O O . ALA A 1 141 ? 33.484 11.686 -20.211 1.00 89.69 141 ALA A O 1
ATOM 1152 N N . VAL A 1 142 ? 32.554 12.450 -22.112 1.00 89.12 142 VAL A N 1
ATOM 1153 C CA . VAL A 1 142 ? 33.709 12.158 -22.974 1.00 89.12 142 VAL A CA 1
ATOM 1154 C C . VAL A 1 142 ? 34.935 12.974 -22.549 1.00 89.12 142 VAL A C 1
ATOM 1156 O O . VAL A 1 142 ? 36.020 12.411 -22.394 1.00 89.12 142 VAL A O 1
ATOM 1159 N N . CYS A 1 143 ? 34.778 14.274 -22.278 1.00 87.44 143 CYS A N 1
ATOM 1160 C CA . CYS A 1 143 ? 35.870 15.122 -21.783 1.00 87.44 143 CYS A CA 1
ATOM 1161 C C . CYS A 1 143 ? 36.452 14.611 -20.455 1.00 87.44 143 CYS A C 1
ATOM 1163 O O . CYS A 1 143 ? 37.673 14.493 -20.315 1.00 87.44 143 CYS A O 1
ATOM 1165 N N . ARG A 1 144 ? 35.592 14.262 -19.488 1.00 89.50 144 ARG A N 1
ATOM 1166 C CA . ARG A 1 144 ? 36.009 13.698 -18.193 1.00 89.50 144 ARG A CA 1
ATOM 1167 C C . ARG A 1 144 ? 36.726 12.358 -18.364 1.00 89.50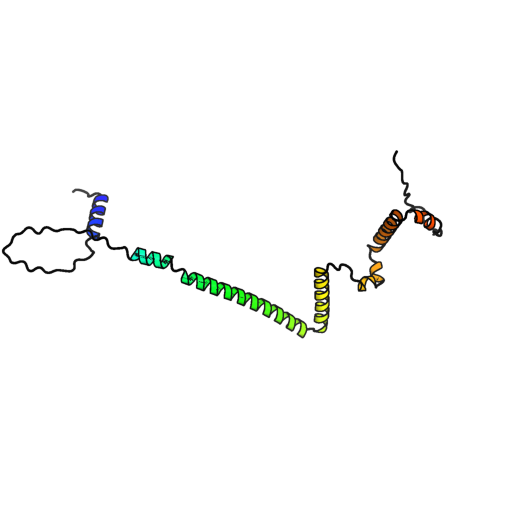 144 ARG A C 1
ATOM 1169 O O . ARG A 1 144 ? 37.751 12.126 -17.720 1.00 89.50 144 ARG A O 1
ATOM 1176 N N . TYR A 1 145 ? 36.228 11.503 -19.256 1.00 88.19 145 TYR A N 1
ATOM 1177 C CA . TYR A 1 145 ? 36.855 10.224 -19.579 1.00 88.19 145 TYR A CA 1
ATOM 1178 C C . TYR A 1 145 ? 38.261 10.410 -20.160 1.00 88.19 145 TYR A C 1
ATOM 1180 O O 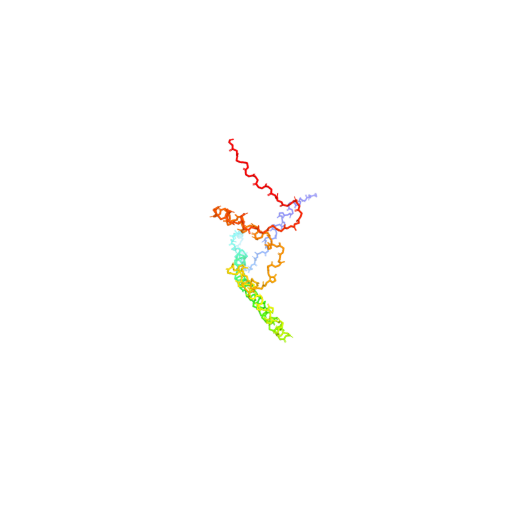. TYR A 1 145 ? 39.208 9.788 -19.678 1.00 88.19 145 TYR A O 1
ATOM 1188 N N . PHE A 1 146 ? 38.427 11.306 -21.140 1.00 85.69 146 PHE A N 1
ATOM 1189 C CA . PHE A 1 146 ? 39.741 11.614 -21.709 1.00 85.69 146 PHE A CA 1
ATOM 1190 C C . PHE A 1 146 ? 40.709 12.154 -20.659 1.00 85.69 146 PHE A C 1
ATOM 1192 O O . PHE A 1 146 ? 41.838 11.675 -20.579 1.00 85.69 146 PHE A O 1
ATOM 1199 N N . TYR A 1 147 ? 40.266 13.096 -19.822 1.00 84.25 147 TYR A N 1
ATOM 1200 C CA . TYR A 1 147 ? 41.090 13.636 -18.743 1.00 84.25 147 TYR A CA 1
ATOM 1201 C C . TYR A 1 147 ? 41.564 12.531 -17.786 1.00 84.25 147 TYR A C 1
ATOM 1203 O O . TYR A 1 147 ? 42.757 12.423 -17.513 1.00 84.25 147 TYR A O 1
ATOM 1211 N N . SER A 1 148 ? 40.656 11.653 -17.348 1.00 82.44 148 SER A N 1
ATOM 1212 C CA . SER A 1 148 ? 40.980 10.510 -16.483 1.00 82.44 148 SER A CA 1
ATOM 1213 C C . SER A 1 148 ? 41.942 9.510 -17.141 1.00 82.44 148 SER A C 1
ATOM 1215 O O . SER A 1 148 ? 42.851 8.986 -16.491 1.00 82.44 148 SER A O 1
ATOM 1217 N N . LYS A 1 149 ? 41.790 9.247 -18.442 1.00 81.31 149 LYS A N 1
ATOM 1218 C CA . LYS A 1 149 ? 42.698 8.355 -19.178 1.00 81.31 149 LYS A CA 1
ATOM 1219 C C . LYS A 1 149 ? 44.090 8.951 -19.343 1.00 81.31 149 LYS A C 1
ATOM 1221 O O . LYS A 1 149 ? 45.073 8.233 -19.187 1.00 81.31 149 LYS A O 1
ATOM 1226 N N . VAL A 1 150 ? 44.176 10.253 -19.596 1.00 77.88 150 VAL A N 1
ATOM 1227 C CA . VAL A 1 150 ? 45.440 10.984 -19.722 1.00 77.88 150 VAL A CA 1
ATOM 1228 C C . VAL A 1 150 ? 46.196 11.030 -18.392 1.00 77.88 150 VAL A C 1
ATOM 1230 O O . VAL A 1 150 ? 47.403 10.798 -18.373 1.00 77.88 150 VAL A O 1
ATOM 1233 N N . THR A 1 151 ? 45.506 11.261 -17.273 1.00 75.50 151 THR A N 1
ATOM 1234 C CA . THR A 1 151 ? 46.134 11.249 -15.942 1.00 75.50 151 THR A CA 1
ATOM 1235 C C . THR A 1 151 ? 46.581 9.849 -15.513 1.00 75.50 151 THR A C 1
ATOM 1237 O O . THR A 1 151 ? 47.611 9.717 -14.858 1.00 75.50 151 THR A O 1
ATOM 1240 N N . SER A 1 152 ? 45.862 8.799 -15.927 1.00 75.56 152 SER A N 1
ATOM 1241 C CA . SER A 1 152 ? 46.195 7.398 -15.605 1.00 75.56 152 SER A CA 1
ATOM 1242 C C . SER A 1 152 ? 47.251 6.780 -16.534 1.00 75.56 152 SER A C 1
ATOM 1244 O O . SER A 1 152 ? 47.829 5.742 -16.220 1.00 75.56 152 SER A O 1
ATOM 1246 N N . SER A 1 153 ? 47.487 7.355 -17.715 1.00 68.69 153 SER A N 1
ATOM 1247 C CA . SER A 1 153 ? 48.448 6.861 -18.712 1.00 68.69 153 SER A CA 1
ATOM 1248 C C . SER A 1 153 ? 49.096 8.033 -19.462 1.00 68.69 153 SER A C 1
ATOM 1250 O O . SER A 1 153 ? 48.826 8.248 -20.642 1.00 68.69 153 SER A O 1
ATOM 1252 N N . PRO A 1 154 ? 49.986 8.799 -18.805 1.00 62.41 154 PRO A N 1
ATOM 1253 C CA . PRO A 1 154 ? 50.520 10.051 -19.353 1.00 62.41 154 PRO A CA 1
ATOM 1254 C C . PRO A 1 154 ? 51.340 9.877 -20.645 1.00 62.41 154 PRO A C 1
ATOM 1256 O O . PRO A 1 154 ? 51.495 10.825 -21.412 1.00 62.41 154 PRO A O 1
ATOM 1259 N N . LEU A 1 155 ? 51.831 8.666 -20.934 1.00 57.97 155 LEU A N 1
ATOM 1260 C CA . LEU A 1 155 ? 52.637 8.373 -22.125 1.00 57.97 155 LEU A CA 1
ATOM 1261 C C . LEU A 1 155 ? 51.828 8.298 -23.438 1.00 57.97 155 LEU A C 1
ATOM 1263 O O . LEU A 1 155 ? 52.427 8.367 -24.509 1.00 57.97 155 LEU A O 1
ATOM 1267 N N . SER A 1 156 ? 50.489 8.210 -23.404 1.00 54.78 156 SER A N 1
ATOM 1268 C CA . SER A 1 156 ? 49.663 8.177 -24.628 1.00 54.78 156 SER A CA 1
ATOM 1269 C C . SER A 1 156 ? 49.429 9.558 -25.263 1.00 54.78 156 SER A C 1
ATOM 1271 O O . SER A 1 156 ? 49.011 9.636 -26.419 1.00 54.78 156 SER A O 1
ATOM 1273 N N . ILE A 1 157 ? 49.730 10.652 -24.547 1.00 54.38 157 ILE A N 1
ATOM 1274 C CA . ILE A 1 157 ? 49.580 12.038 -25.037 1.00 54.38 157 ILE A CA 1
ATOM 1275 C C . ILE A 1 157 ? 50.427 12.298 -26.293 1.00 54.38 157 ILE A C 1
ATOM 1277 O O . ILE A 1 157 ? 49.958 12.939 -27.234 1.00 54.38 157 ILE A O 1
ATOM 1281 N N . LEU A 1 158 ? 51.655 11.771 -26.336 1.00 50.94 158 LEU A N 1
ATOM 1282 C CA . LEU A 1 158 ? 52.585 11.972 -27.456 1.00 50.94 158 LEU A CA 1
ATOM 1283 C C . LEU A 1 158 ? 52.075 11.369 -28.776 1.00 50.94 158 LEU A C 1
ATOM 1285 O O . LEU A 1 158 ? 52.399 11.872 -29.851 1.00 50.94 158 LEU A O 1
ATOM 1289 N N . TYR A 1 159 ? 51.246 10.326 -28.707 1.00 45.19 159 TYR A N 1
ATOM 1290 C CA . TYR A 1 159 ? 50.739 9.633 -29.893 1.00 45.19 159 TYR A CA 1
ATOM 1291 C C . TYR A 1 159 ? 49.477 10.291 -30.479 1.00 45.19 159 TYR A C 1
ATOM 1293 O O . TYR A 1 159 ? 49.290 10.320 -31.693 1.00 45.19 159 TYR A O 1
ATOM 1301 N N . VAL A 1 160 ? 48.617 10.880 -29.639 1.00 51.19 160 VAL A N 1
ATOM 1302 C CA . VAL A 1 160 ? 47.390 11.562 -30.103 1.00 51.19 160 VAL A CA 1
ATOM 1303 C C . VAL A 1 160 ? 47.698 12.960 -30.650 1.00 51.19 160 VAL A C 1
ATOM 1305 O O . VAL A 1 160 ? 47.146 13.354 -31.674 1.00 51.19 160 VAL A O 1
ATOM 1308 N N . ALA A 1 161 ? 48.635 13.694 -30.039 1.00 51.44 161 ALA A N 1
ATOM 1309 C CA . ALA A 1 161 ? 49.035 15.022 -30.517 1.00 51.44 161 ALA A CA 1
ATOM 1310 C C . ALA A 1 161 ? 49.721 14.998 -31.899 1.00 51.44 161 ALA A C 1
ATOM 1312 O O . ALA A 1 161 ? 49.738 16.008 -32.598 1.00 51.44 161 ALA A O 1
ATOM 1313 N N . THR A 1 162 ? 50.277 13.853 -32.302 1.00 41.84 162 THR A N 1
ATOM 1314 C CA . THR A 1 162 ? 50.962 13.674 -33.591 1.00 41.84 162 THR A CA 1
ATOM 1315 C C . THR A 1 162 ? 50.053 13.145 -34.705 1.00 41.84 162 THR A C 1
ATOM 1317 O O . THR A 1 162 ? 50.469 13.135 -35.861 1.00 41.84 162 THR A O 1
ATOM 1320 N N . SER A 1 163 ? 48.815 12.741 -34.393 1.00 39.34 163 SER A N 1
ATOM 1321 C CA . SER A 1 163 ? 47.910 12.056 -35.330 1.00 39.34 163 SER A CA 1
ATOM 1322 C C . SER A 1 163 ? 46.579 12.770 -35.596 1.00 39.34 163 SER A C 1
ATOM 1324 O O . SER A 1 163 ? 45.765 12.250 -36.360 1.00 39.34 163 SER A O 1
ATOM 1326 N N . THR A 1 164 ? 46.335 13.972 -35.058 1.00 40.12 164 THR A N 1
ATOM 1327 C CA . THR A 1 164 ? 45.150 14.750 -35.455 1.00 40.12 164 THR A CA 1
ATOM 1328 C C . THR A 1 164 ? 45.328 15.323 -36.871 1.00 40.12 164 THR A C 1
ATOM 1330 O O . THR A 1 164 ? 46.264 16.088 -37.125 1.00 40.12 164 THR A O 1
ATOM 1333 N N . PRO A 1 165 ? 44.450 14.992 -37.839 1.00 39.75 165 PRO A N 1
ATOM 1334 C CA . PRO A 1 165 ? 44.450 15.671 -39.123 1.00 39.75 165 PRO A CA 1
ATOM 1335 C C . PRO A 1 165 ? 44.002 17.122 -38.914 1.00 39.75 165 PRO A C 1
ATOM 1337 O O . PRO A 1 165 ? 43.052 17.393 -38.180 1.00 39.75 165 PRO A O 1
ATOM 1340 N N . LYS A 1 166 ? 44.699 18.060 -39.568 1.00 43.56 166 LYS A N 1
ATOM 1341 C CA . LYS A 1 166 ? 44.335 19.482 -39.642 1.00 43.56 166 LYS A CA 1
ATOM 1342 C C . LYS A 1 166 ? 42.899 19.625 -40.160 1.00 43.56 166 LYS A C 1
ATOM 1344 O O . LYS A 1 166 ? 42.685 19.668 -41.368 1.00 43.56 166 LYS A O 1
ATOM 1349 N N . VAL A 1 167 ? 41.925 19.744 -39.261 1.00 38.44 167 VAL A N 1
ATOM 1350 C CA . VAL A 1 167 ? 40.606 20.271 -39.613 1.00 38.44 167 VAL A CA 1
ATOM 1351 C C . VAL A 1 167 ? 40.743 21.784 -39.673 1.00 38.44 167 VAL A C 1
ATOM 1353 O O . VAL A 1 167 ? 40.903 22.481 -38.672 1.00 38.44 167 VAL A O 1
ATOM 1356 N N . THR A 1 168 ? 40.760 22.281 -40.899 1.00 46.69 168 THR A N 1
ATOM 1357 C CA . THR A 1 168 ? 40.677 23.693 -41.235 1.00 46.69 168 THR A CA 1
ATOM 1358 C C . THR A 1 168 ? 39.312 24.238 -40.817 1.00 46.69 168 THR A C 1
ATOM 1360 O O . THR A 1 168 ? 38.338 23.992 -41.517 1.00 46.69 168 THR A O 1
ATOM 1363 N N . SER A 1 169 ? 39.237 24.986 -39.714 1.00 39.31 169 SER A N 1
ATOM 1364 C CA . SER A 1 169 ? 38.458 26.234 -39.616 1.00 39.31 169 SER A CA 1
ATOM 1365 C C . SER A 1 169 ? 38.453 26.789 -38.188 1.00 39.31 169 SER A C 1
ATOM 1367 O O . SER A 1 169 ? 38.019 26.117 -37.260 1.00 39.31 169 SER A O 1
ATOM 1369 N N . SER A 1 170 ? 38.809 28.071 -38.083 1.00 37.44 170 SER A N 1
ATOM 1370 C CA . SER A 1 170 ? 38.672 28.975 -36.930 1.00 37.44 170 SER A CA 1
ATOM 1371 C C . SER A 1 170 ? 39.799 28.946 -35.870 1.00 37.44 170 SER A C 1
ATOM 1373 O O . SER A 1 170 ? 39.996 27.940 -35.192 1.00 37.44 170 SER A O 1
ATOM 1375 N N . PRO A 1 171 ? 40.548 30.057 -35.685 1.00 43.06 171 PRO A N 1
ATOM 1376 C CA . PRO A 1 171 ? 41.775 30.100 -34.880 1.00 43.06 171 PRO A CA 1
ATOM 1377 C C . PRO A 1 171 ? 41.572 30.363 -33.371 1.00 43.06 171 PRO A C 1
ATOM 1379 O O . PRO A 1 171 ? 42.508 30.811 -32.718 1.00 43.06 171 PRO A O 1
ATOM 1382 N N . LEU A 1 172 ? 40.393 30.115 -32.785 1.00 42.28 172 LEU A N 1
ATOM 1383 C CA . LEU A 1 172 ? 40.086 30.593 -31.419 1.00 42.28 172 LEU A CA 1
ATOM 1384 C C . LEU A 1 172 ? 39.807 29.520 -30.353 1.00 42.28 172 LEU A C 1
ATOM 1386 O O . LEU A 1 172 ? 39.395 29.872 -29.252 1.00 42.28 172 LEU A O 1
ATOM 1390 N N . SER A 1 173 ? 40.055 28.233 -30.610 1.00 36.88 173 SER A N 1
ATOM 1391 C CA . SER A 1 173 ? 39.658 27.172 -29.656 1.00 36.88 173 SER A CA 1
ATOM 1392 C C . SER A 1 173 ? 40.788 26.292 -29.117 1.00 36.88 173 SER A C 1
ATOM 1394 O O . SER A 1 173 ? 40.513 25.354 -28.373 1.00 36.88 173 SER A O 1
ATOM 1396 N N . ILE A 1 174 ? 42.057 26.590 -29.413 1.00 44.38 174 ILE A N 1
ATOM 1397 C CA . ILE A 1 174 ? 43.172 25.909 -28.738 1.00 44.38 174 ILE A CA 1
ATOM 1398 C C . ILE A 1 174 ? 43.361 26.579 -27.377 1.00 44.38 174 ILE A C 1
ATOM 1400 O O . ILE A 1 174 ? 44.156 27.505 -27.221 1.00 44.38 174 ILE A O 1
ATOM 1404 N N . LEU A 1 175 ? 42.575 26.135 -26.395 1.00 39.16 175 LEU A N 1
ATOM 1405 C CA . LEU A 1 175 ? 42.777 26.501 -25.004 1.00 39.16 175 LEU A CA 1
ATOM 1406 C C . LEU A 1 175 ? 44.133 25.933 -24.567 1.00 39.16 175 LEU A C 1
ATOM 1408 O O . LEU A 1 175 ? 44.329 24.730 -24.407 1.00 39.16 175 LEU A O 1
ATOM 1412 N N . TYR A 1 176 ? 45.077 26.853 -24.455 1.00 38.91 176 TYR A N 1
ATOM 1413 C CA . TYR A 1 176 ? 46.439 26.690 -23.990 1.00 38.91 176 TYR A CA 1
ATOM 1414 C C . TYR A 1 176 ? 46.439 26.113 -22.566 1.00 38.91 176 TYR A C 1
ATOM 1416 O O . TYR A 1 176 ? 46.281 26.846 -21.592 1.00 38.91 176 TYR A O 1
ATOM 1424 N N . VAL A 1 177 ? 46.617 24.798 -22.418 1.00 41.25 177 VAL A N 1
ATOM 1425 C CA . VAL A 1 177 ? 46.991 24.205 -21.126 1.00 41.25 177 VAL A CA 1
ATOM 1426 C C . VAL A 1 177 ? 48.502 24.363 -20.984 1.00 41.25 177 VAL A C 1
ATOM 1428 O O . VAL A 1 177 ? 49.274 23.443 -21.242 1.00 41.25 177 VAL A O 1
ATOM 1431 N N . ALA A 1 178 ? 48.939 25.568 -20.615 1.00 37.53 178 ALA A N 1
ATOM 1432 C CA . ALA A 1 178 ? 50.268 25.749 -20.056 1.00 37.53 178 ALA A CA 1
ATOM 1433 C C . ALA A 1 178 ? 50.234 25.367 -18.583 1.00 37.53 178 ALA A C 1
ATOM 1435 O O . ALA A 1 178 ? 49.726 26.091 -17.730 1.00 37.53 178 ALA A O 1
ATOM 1436 N N . THR A 1 179 ? 50.821 24.217 -18.287 1.00 38.12 179 THR A N 1
ATOM 1437 C CA . THR A 1 179 ? 51.296 23.890 -16.951 1.00 38.12 179 THR A CA 1
ATOM 1438 C C . THR A 1 179 ? 52.461 24.821 -16.609 1.00 38.12 179 THR A C 1
ATOM 1440 O O . THR A 1 179 ? 53.609 24.540 -16.952 1.00 38.12 179 THR A O 1
ATOM 1443 N N . SER A 1 180 ? 52.187 25.944 -15.945 1.00 32.88 180 SER A N 1
ATOM 1444 C CA . SER A 1 180 ? 53.210 26.685 -15.205 1.00 32.88 180 SER A CA 1
ATOM 1445 C C . SER A 1 180 ? 53.395 26.024 -13.838 1.00 32.88 180 SER A C 1
ATOM 1447 O O . SER A 1 180 ? 52.628 26.254 -12.906 1.00 32.88 180 SER A O 1
ATOM 1449 N N . THR A 1 181 ? 54.402 25.160 -13.745 1.00 34.94 181 THR A N 1
ATOM 1450 C CA . THR A 1 181 ? 54.971 24.638 -12.495 1.00 34.94 181 THR A CA 1
ATOM 1451 C C . THR A 1 181 ? 55.524 25.785 -11.636 1.00 34.94 181 THR A C 1
ATOM 1453 O O . THR A 1 181 ? 56.340 26.548 -12.163 1.00 34.94 181 THR A O 1
ATOM 1456 N N . PRO A 1 182 ? 55.166 25.923 -10.345 1.00 44.97 182 PRO A N 1
ATOM 1457 C CA . PRO A 1 182 ? 55.847 26.859 -9.459 1.00 44.97 182 PRO A CA 1
ATOM 1458 C C . PRO A 1 182 ? 57.144 26.231 -8.918 1.00 44.97 182 PRO A C 1
ATOM 1460 O O . PRO A 1 182 ? 57.167 25.054 -8.553 1.00 44.97 182 PRO A O 1
ATOM 1463 N N . ARG A 1 183 ? 58.220 27.025 -8.905 1.00 34.94 183 ARG A N 1
ATOM 1464 C CA . ARG A 1 183 ? 59.375 26.837 -8.014 1.00 34.94 183 ARG A CA 1
ATOM 1465 C C . ARG A 1 183 ? 59.090 27.519 -6.688 1.00 34.94 183 ARG A C 1
ATOM 1467 O O . ARG A 1 183 ? 58.429 28.580 -6.736 1.00 34.94 183 ARG A O 1
#

pLDDT: mean 71.19, std 21.46, range [32.88, 98.5]

Secondary structure (DSSP, 8-state):
-----HHHHHHHHHHHHHTTS----------TT----------------HHHHHHHHHHT--HHHHHHHHHHHHHHHHHHHHHHHHHHHHHHHHHHH-HHHHHHHHHHHHHHHHHHHHT----HHHHTSGGGGGSTHHHHHHHHHHHHHHHH-GGGHHHHTTT-------TT-----------

Foldseek 3Di:
DDDDDPVVVVVVVVVVVVVPPDDPDDDDDDDPPDPDDDDDDDDDDDDDPVVVVVVVVVVPPCVVVVVVVVVVVVVVVVVVVVVVVVVVVVLVVVCVVPVVVSVVVVVVVVVVVVCVVPVVPDDVVLVVDPVSCVDPCNVVVVVVVVVVVCVVPVVCVVVVVVPDDDPDDDDPPPPDPDPPDDD